Protein AF-A0A2E2FKL4-F1 (afdb_monomer)

Mean predicted aligned error: 9.15 Å

Radius of gyration: 19.02 Å; Cα contacts (8 Å, |Δi|>4): 12; chains: 1; bounding box: 44×42×31 Å

Structure (mmCIF, N/CA/C/O backbone):
data_AF-A0A2E2FKL4-F1
#
_entry.id   AF-A0A2E2FKL4-F1
#
loop_
_atom_site.group_PDB
_atom_site.id
_atom_site.type_symbol
_atom_site.label_atom_id
_atom_site.label_alt_id
_atom_site.label_comp_id
_atom_site.label_asym_id
_atom_site.label_entity_id
_atom_site.label_seq_id
_atom_site.pdbx_PDB_ins_code
_atom_site.Cartn_x
_atom_site.Cartn_y
_atom_site.Cartn_z
_atom_site.occupancy
_atom_site.B_iso_or_equiv
_atom_site.auth_seq_id
_atom_site.auth_comp_id
_atom_site.auth_asym_id
_atom_site.auth_atom_id
_atom_site.pdbx_PDB_model_num
ATOM 1 N N . MET A 1 1 ? -17.607 1.071 -16.103 1.00 37.97 1 MET A N 1
ATOM 2 C CA . MET A 1 1 ? -17.141 1.201 -14.709 1.00 37.97 1 MET A CA 1
ATOM 3 C C . MET A 1 1 ? -16.628 2.625 -14.553 1.00 37.97 1 MET A C 1
ATOM 5 O O . MET A 1 1 ? -15.674 2.975 -15.230 1.00 37.97 1 MET A O 1
ATOM 9 N N . LEU A 1 2 ? -17.349 3.481 -13.827 1.00 34.69 2 LEU A N 1
ATOM 10 C CA . LEU A 1 2 ? -17.002 4.898 -13.650 1.00 34.69 2 LEU A CA 1
ATOM 11 C C . LEU A 1 2 ? -15.999 5.016 -12.495 1.00 34.69 2 LEU A C 1
ATOM 13 O O . LEU A 1 2 ? -16.388 4.861 -11.343 1.00 34.69 2 LEU A O 1
ATOM 17 N N . GLY A 1 3 ? -14.723 5.246 -12.804 1.00 44.88 3 GLY A N 1
ATOM 18 C CA . GLY A 1 3 ? -13.721 5.658 -11.820 1.00 44.88 3 GLY A CA 1
ATOM 19 C C . GLY A 1 3 ? -13.608 7.178 -11.831 1.00 44.88 3 GLY A C 1
ATOM 20 O O . GLY A 1 3 ? -13.164 7.747 -12.825 1.00 44.88 3 GLY A O 1
ATOM 21 N N . PHE A 1 4 ? -14.039 7.840 -10.759 1.00 42.22 4 PHE A N 1
ATOM 22 C CA . PHE A 1 4 ? -13.726 9.251 -10.539 1.00 42.22 4 PHE A CA 1
ATOM 23 C C . PHE A 1 4 ? -12.261 9.355 -10.097 1.00 42.22 4 PHE A C 1
ATOM 25 O O . PHE A 1 4 ? -11.897 8.806 -9.063 1.00 42.22 4 PHE A O 1
ATOM 32 N N . PHE A 1 5 ? -11.437 10.067 -10.867 1.00 50.81 5 PHE A N 1
ATOM 33 C CA . PHE A 1 5 ? -10.097 10.487 -10.455 1.00 50.81 5 PHE A CA 1
ATOM 34 C C . PHE A 1 5 ? -10.133 11.985 -10.158 1.00 50.81 5 PHE A C 1
ATOM 36 O O . PHE A 1 5 ? -10.402 12.789 -11.050 1.00 50.81 5 PHE A O 1
ATOM 43 N N . ILE A 1 6 ? -9.869 12.366 -8.908 1.00 46.31 6 ILE A N 1
ATOM 44 C CA . ILE A 1 6 ? -9.574 13.756 -8.557 1.00 46.31 6 ILE A CA 1
ATOM 45 C C . ILE A 1 6 ? -8.066 13.925 -8.719 1.00 46.31 6 ILE A C 1
ATOM 47 O O . ILE A 1 6 ? -7.291 13.449 -7.896 1.00 46.31 6 ILE A O 1
ATOM 51 N N . ILE A 1 7 ? -7.649 14.581 -9.800 1.00 60.28 7 ILE A N 1
ATOM 52 C CA . ILE A 1 7 ? -6.263 15.021 -9.959 1.00 60.28 7 ILE A CA 1
ATOM 53 C C . ILE A 1 7 ? -6.148 16.373 -9.259 1.00 60.28 7 ILE A C 1
ATOM 55 O O . ILE A 1 7 ? -6.719 17.363 -9.716 1.00 60.28 7 ILE A O 1
ATOM 59 N N . VAL A 1 8 ? -5.414 16.419 -8.147 1.00 62.25 8 VAL A N 1
ATOM 60 C CA . VAL A 1 8 ? -4.980 17.686 -7.552 1.00 62.25 8 VAL A CA 1
ATOM 61 C C . VAL A 1 8 ? -3.801 18.185 -8.381 1.00 62.25 8 VAL A C 1
ATOM 63 O O . VAL A 1 8 ? -2.718 17.604 -8.346 1.00 62.25 8 VAL A O 1
ATOM 66 N N . ALA A 1 9 ? -4.022 19.228 -9.178 1.00 61.50 9 ALA A N 1
ATOM 67 C CA . ALA A 1 9 ? -2.948 19.876 -9.918 1.00 61.50 9 ALA A CA 1
ATOM 68 C C . ALA A 1 9 ? -2.036 20.632 -8.937 1.00 61.50 9 ALA A C 1
ATOM 70 O O . ALA A 1 9 ? -2.509 21.462 -8.163 1.00 61.50 9 ALA A O 1
ATOM 71 N N . ALA A 1 10 ? -0.736 20.336 -8.963 1.00 65.50 10 ALA A N 1
ATOM 72 C CA . ALA A 1 10 ? 0.274 21.130 -8.272 1.00 65.50 10 ALA A CA 1
ATOM 73 C C . ALA A 1 10 ? 0.695 22.311 -9.163 1.00 65.50 10 ALA A C 1
ATOM 75 O O . ALA A 1 10 ? 0.878 22.135 -10.367 1.00 65.50 10 ALA A O 1
ATOM 76 N N . ASP A 1 11 ? 0.865 23.499 -8.576 1.00 71.38 11 ASP A N 1
ATOM 77 C CA . ASP A 1 11 ? 1.039 24.751 -9.330 1.00 71.38 11 ASP A CA 1
ATOM 78 C C . ASP A 1 11 ? 2.368 24.846 -10.100 1.00 71.38 11 ASP A C 1
ATOM 80 O O . ASP A 1 11 ? 2.408 25.402 -11.200 1.00 71.38 11 ASP A O 1
ATOM 84 N N . LYS A 1 12 ? 3.481 24.323 -9.559 1.00 74.12 12 LYS A N 1
ATOM 85 C CA . LYS A 1 12 ? 4.774 24.331 -10.263 1.00 74.12 12 LYS A CA 1
ATOM 86 C C . LYS A 1 12 ? 5.816 23.430 -9.606 1.00 74.12 12 LYS A C 1
ATOM 88 O O . LYS A 1 12 ? 5.919 23.388 -8.384 1.00 74.12 12 LYS A O 1
ATOM 93 N N . LEU A 1 13 ? 6.641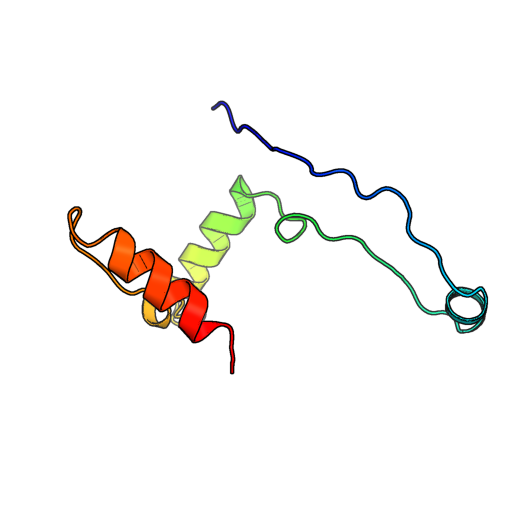 22.781 -10.428 1.00 79.69 13 LEU A N 1
ATOM 94 C CA . LEU A 1 13 ? 7.883 22.139 -9.996 1.00 79.69 13 LEU A CA 1
ATOM 95 C C . LEU A 1 13 ? 9.069 22.984 -10.474 1.00 79.69 13 LEU A C 1
ATOM 97 O O . LEU A 1 13 ? 9.260 23.151 -11.678 1.00 79.69 13 LEU A O 1
ATOM 101 N N . GLU A 1 14 ? 9.863 23.507 -9.541 1.00 83.00 14 GLU A N 1
ATOM 102 C CA . GLU A 1 14 ? 11.123 24.195 -9.840 1.00 83.00 14 GLU A CA 1
ATOM 103 C C . GLU A 1 14 ? 12.297 23.237 -9.629 1.00 83.00 14 GLU A C 1
ATOM 105 O O . GLU A 1 14 ? 12.393 22.567 -8.601 1.00 83.00 14 GLU A O 1
ATOM 110 N N . LEU A 1 15 ? 13.179 23.145 -10.626 1.00 83.75 15 LEU A N 1
ATOM 111 C CA . LEU A 1 15 ? 14.313 22.225 -10.633 1.00 83.75 15 LEU A CA 1
ATOM 112 C C . LEU A 1 15 ? 15.610 22.994 -10.849 1.00 83.75 15 LEU A C 1
ATOM 114 O O . LEU A 1 15 ? 15.709 23.814 -11.762 1.00 83.75 15 LEU A O 1
ATOM 118 N N . ASP A 1 16 ? 16.620 22.685 -10.039 1.00 88.62 16 ASP A N 1
ATOM 119 C CA . ASP A 1 16 ? 17.970 23.207 -10.229 1.00 88.62 16 ASP A CA 1
ATOM 120 C C . ASP A 1 16 ? 18.589 22.598 -11.502 1.00 88.62 16 ASP A C 1
ATOM 122 O O . ASP A 1 16 ? 18.563 21.380 -11.713 1.00 88.62 16 ASP A O 1
ATOM 126 N N . ALA A 1 17 ? 19.181 23.442 -12.35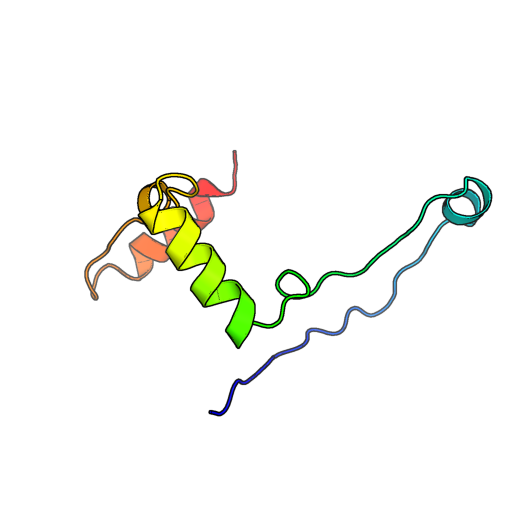1 1.00 83.81 17 ALA A N 1
ATOM 127 C CA . ALA A 1 17 ? 19.846 23.027 -13.584 1.00 83.81 17 ALA A CA 1
ATOM 128 C C . ALA A 1 17 ? 20.972 21.997 -13.352 1.0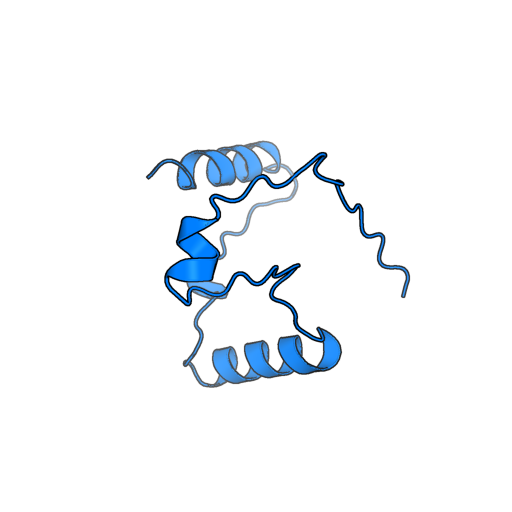0 83.81 17 ALA A C 1
ATOM 130 O O . ALA A 1 17 ? 21.270 21.201 -14.246 1.00 83.81 17 ALA A O 1
ATOM 131 N N . ASN A 1 18 ? 21.561 21.964 -12.154 1.00 87.25 18 ASN A N 1
ATOM 132 C CA . ASN A 1 18 ? 22.561 20.983 -11.740 1.00 87.25 18 ASN A CA 1
ATOM 133 C C . ASN A 1 18 ? 22.011 19.550 -11.705 1.00 87.25 18 ASN A C 1
ATOM 135 O O . ASN A 1 18 ? 22.770 18.599 -11.890 1.00 87.25 18 ASN A O 1
ATOM 139 N N . VAL A 1 19 ? 20.699 19.367 -11.515 1.00 85.12 19 VAL A N 1
ATOM 140 C CA . VAL A 1 19 ? 20.061 18.043 -11.569 1.00 85.12 19 VAL A CA 1
ATOM 141 C C . VAL A 1 19 ? 20.194 17.449 -12.973 1.00 85.12 19 VAL A C 1
ATOM 143 O O . VAL A 1 19 ? 20.594 16.294 -13.121 1.00 85.12 19 VAL A O 1
ATOM 146 N N . ILE A 1 20 ? 19.937 18.262 -13.999 1.00 84.06 20 ILE A N 1
ATOM 147 C CA . ILE A 1 20 ? 20.011 17.845 -15.404 1.00 84.06 20 ILE A CA 1
ATOM 148 C C . ILE A 1 20 ? 21.468 17.734 -15.865 1.00 84.06 20 ILE A C 1
ATOM 150 O O . ILE A 1 20 ? 21.845 16.739 -16.480 1.00 84.06 20 ILE A O 1
ATOM 154 N N . GLN A 1 21 ? 22.314 18.711 -15.519 1.00 87.00 21 GLN A N 1
ATOM 155 C CA . GLN A 1 21 ? 23.743 18.695 -15.866 1.00 87.00 21 GLN A CA 1
ATOM 156 C C . GLN A 1 21 ? 24.497 17.529 -15.213 1.00 87.00 21 GLN A C 1
ATOM 158 O O . GLN A 1 21 ? 25.434 16.993 -15.799 1.00 87.00 21 GLN A O 1
ATOM 163 N N . GLY A 1 22 ? 24.061 17.093 -14.030 1.00 90.06 22 GLY A N 1
ATOM 164 C CA . GLY A 1 22 ? 24.581 15.906 -13.355 1.00 90.06 22 GLY A CA 1
ATOM 165 C C . GLY A 1 22 ? 24.071 14.572 -13.915 1.00 90.06 22 GLY A C 1
ATOM 166 O O . GLY A 1 22 ? 24.369 13.535 -13.324 1.00 90.06 22 GLY A O 1
ATOM 167 N N . GLY A 1 23 ? 23.279 14.571 -14.997 1.00 89.75 23 GLY A N 1
ATOM 168 C CA . GLY A 1 23 ? 22.756 13.359 -15.637 1.00 89.75 23 GLY A CA 1
ATOM 169 C C . GLY A 1 23 ? 21.661 12.631 -14.848 1.00 89.75 23 GLY A C 1
ATOM 170 O O . GLY A 1 23 ? 21.412 11.450 -15.095 1.00 89.75 23 GLY A O 1
ATOM 171 N N . LYS A 1 24 ? 21.011 13.290 -13.878 1.00 88.69 24 LYS A N 1
ATOM 172 C CA . LYS A 1 24 ? 19.915 12.691 -13.098 1.00 88.69 24 LYS A CA 1
ATOM 173 C C . LYS A 1 24 ? 18.606 12.755 -13.889 1.00 88.69 24 LYS A C 1
ATOM 175 O O . LYS A 1 24 ? 18.354 13.712 -14.614 1.00 88.69 24 LYS A O 1
ATOM 180 N N . SER A 1 25 ? 17.760 11.740 -13.722 1.00 86.38 25 SER A N 1
ATOM 181 C CA . SER A 1 25 ? 16.428 11.665 -14.339 1.00 86.38 25 SER A CA 1
ATOM 182 C C . SER A 1 25 ? 15.331 11.875 -13.298 1.00 86.38 25 SER A C 1
ATOM 184 O O . SER A 1 25 ? 15.478 11.459 -12.150 1.00 86.38 25 SER A O 1
ATOM 186 N N . ILE A 1 26 ? 14.229 12.497 -13.715 1.00 86.12 26 ILE A N 1
ATOM 187 C CA . ILE A 1 26 ? 13.020 12.688 -12.908 1.00 86.12 26 ILE A CA 1
ATOM 188 C C . ILE A 1 26 ? 11.873 12.000 -13.639 1.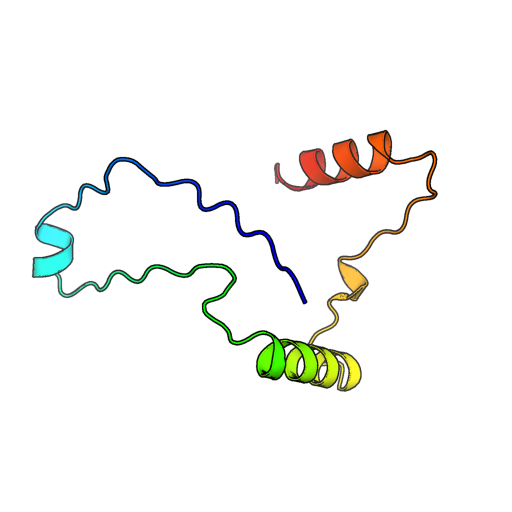00 86.12 26 ILE A C 1
ATOM 190 O O . ILE A 1 26 ? 11.678 12.231 -14.830 1.00 86.12 26 ILE A O 1
ATOM 194 N N . SER A 1 27 ? 11.122 11.170 -12.921 1.00 86.44 27 SER A N 1
ATOM 195 C CA . SER A 1 27 ? 9.900 10.544 -13.416 1.00 86.44 27 SER A CA 1
ATOM 196 C C . SER A 1 27 ? 8.774 10.815 -12.436 1.00 86.44 27 SER A C 1
ATOM 198 O O . SER A 1 27 ? 8.973 10.736 -11.224 1.00 86.44 27 SER A O 1
ATOM 200 N N . PHE A 1 28 ? 7.592 11.103 -12.965 1.00 84.19 28 PHE A N 1
ATOM 201 C CA . PHE A 1 28 ? 6.371 11.150 -12.175 1.00 84.19 28 PHE A CA 1
ATOM 202 C C . PHE A 1 28 ? 5.733 9.767 -12.182 1.00 84.19 28 PHE A C 1
ATOM 204 O O . PHE A 1 28 ? 5.758 9.081 -13.200 1.00 84.19 28 PHE A O 1
ATOM 211 N N . VAL A 1 29 ? 5.173 9.362 -11.048 1.00 83.00 29 VAL A N 1
ATOM 212 C CA . VAL A 1 29 ? 4.450 8.098 -10.908 1.00 83.00 29 VAL A CA 1
ATOM 213 C C . VAL A 1 29 ? 3.124 8.428 -10.247 1.00 83.00 29 VAL A C 1
ATOM 215 O O . VAL A 1 29 ? 3.105 8.950 -9.135 1.00 83.00 29 VAL A O 1
ATOM 218 N N . ASN A 1 30 ? 2.025 8.136 -10.934 1.00 83.06 30 ASN A N 1
ATOM 219 C CA . ASN A 1 30 ? 0.684 8.244 -10.374 1.00 83.06 30 ASN A CA 1
ATOM 220 C C . ASN A 1 30 ? 0.133 6.836 -10.139 1.00 83.06 30 ASN A C 1
ATOM 222 O O . ASN A 1 30 ? 0.165 6.030 -11.064 1.00 83.06 30 ASN A O 1
ATOM 226 N N . GLU A 1 31 ? -0.338 6.531 -8.928 1.00 83.25 31 GLU A N 1
ATOM 227 C CA . GLU A 1 31 ? -0.905 5.215 -8.567 1.00 83.25 31 GLU A CA 1
ATOM 228 C C . GLU A 1 31 ? -0.044 4.015 -9.028 1.00 83.25 31 GLU A C 1
ATOM 230 O O . GLU A 1 31 ? -0.527 3.001 -9.537 1.00 83.25 31 GLU A O 1
ATOM 235 N N . GLY A 1 32 ? 1.280 4.147 -8.900 1.00 81.94 32 GLY A N 1
ATOM 236 C CA . GLY A 1 32 ? 2.237 3.118 -9.313 1.00 81.94 32 GLY A CA 1
ATOM 237 C C . GLY A 1 32 ? 2.469 2.991 -10.824 1.00 81.94 32 GLY A C 1
ATOM 238 O O . GLY A 1 32 ? 3.127 2.034 -11.222 1.00 81.94 32 GLY A O 1
ATOM 239 N N . ASP A 1 33 ? 1.950 3.916 -11.644 1.00 83.94 33 ASP A N 1
ATOM 240 C CA . ASP A 1 33 ? 2.085 3.961 -13.114 1.00 83.94 33 ASP A CA 1
ATOM 241 C C . ASP A 1 33 ? 1.794 2.600 -13.771 1.00 83.94 33 ASP A C 1
ATOM 243 O O . ASP A 1 33 ? 2.518 2.088 -14.625 1.00 83.94 33 ASP A O 1
ATOM 247 N N . SER A 1 34 ? 0.739 1.951 -13.277 1.00 86.25 34 SER A N 1
ATOM 248 C CA . SER A 1 34 ? 0.392 0.581 -13.637 1.00 86.25 34 SER A CA 1
ATOM 249 C C . SER A 1 34 ? -0.964 0.512 -14.329 1.00 86.25 34 SER A C 1
ATOM 251 O O . SER A 1 34 ? -1.841 1.343 -14.110 1.00 86.25 34 SER A O 1
ATOM 253 N N . THR A 1 35 ? -1.157 -0.511 -15.166 1.00 90.00 35 THR A N 1
ATOM 254 C CA . THR A 1 35 ? -2.479 -0.864 -15.702 1.00 90.00 35 THR A CA 1
ATOM 255 C C . THR A 1 35 ? -3.185 -1.792 -14.706 1.00 90.00 35 THR A C 1
ATOM 257 O O . THR A 1 35 ? -2.771 -2.954 -14.598 1.00 90.00 35 THR A O 1
ATOM 260 N N . PRO A 1 36 ? -4.241 -1.346 -13.992 1.00 88.38 36 PRO A N 1
ATOM 261 C CA . PRO A 1 36 ? -4.829 -2.115 -12.891 1.00 88.38 36 PRO A CA 1
ATOM 262 C C . PRO A 1 36 ? -5.323 -3.505 -13.304 1.00 88.38 36 PRO A C 1
ATOM 264 O O . PRO A 1 36 ? -5.080 -4.473 -12.584 1.00 88.38 36 PRO A O 1
ATOM 267 N N . ASP A 1 37 ? -5.913 -3.621 -14.497 1.00 92.00 37 ASP A N 1
ATOM 268 C CA . ASP A 1 37 ? -6.441 -4.881 -15.042 1.00 92.00 37 ASP A CA 1
ATOM 269 C C . ASP A 1 37 ? -5.375 -5.977 -15.168 1.00 92.00 37 ASP A C 1
ATOM 271 O O . ASP A 1 37 ? -5.675 -7.158 -15.020 1.00 92.00 37 ASP A O 1
ATOM 275 N N . ASN A 1 38 ? -4.115 -5.594 -15.385 1.00 90.69 38 ASN A N 1
ATOM 276 C CA . ASN A 1 38 ? -2.996 -6.532 -15.465 1.00 90.69 38 ASN A CA 1
ATOM 277 C C . ASN A 1 38 ? -2.276 -6.667 -14.117 1.00 90.69 38 ASN A C 1
ATOM 279 O O . ASN A 1 38 ? -1.790 -7.743 -13.757 1.00 90.69 38 ASN A O 1
ATOM 283 N N . TYR A 1 39 ? -2.188 -5.568 -13.366 1.00 92.31 39 TYR A N 1
ATOM 284 C CA . TYR A 1 39 ? -1.351 -5.489 -12.177 1.00 92.31 39 TYR A CA 1
ATOM 285 C C . TYR A 1 39 ? -2.015 -6.102 -10.939 1.00 92.31 39 TYR A C 1
ATOM 287 O O . TYR A 1 39 ? -1.360 -6.839 -10.201 1.00 92.31 39 TYR A O 1
ATOM 295 N N . ILE A 1 40 ? -3.322 -5.898 -10.742 1.00 95.38 40 ILE A N 1
ATOM 296 C CA . ILE A 1 40 ? -4.066 -6.479 -9.613 1.00 95.38 40 ILE A CA 1
ATOM 297 C C . ILE A 1 40 ? -4.029 -8.018 -9.656 1.00 95.38 40 ILE A C 1
ATOM 299 O O . ILE A 1 40 ? -3.646 -8.620 -8.646 1.0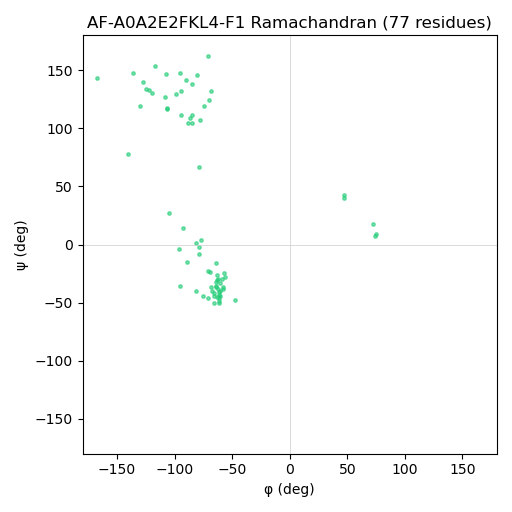0 95.38 40 ILE A O 1
ATOM 303 N N . PRO A 1 41 ? -4.320 -8.697 -10.791 1.00 96.62 41 PRO A N 1
ATOM 304 C CA . PRO A 1 41 ? -4.196 -10.155 -10.864 1.00 96.62 41 PRO A CA 1
ATOM 305 C C . PRO A 1 41 ? -2.788 -10.662 -10.535 1.00 96.62 41 PRO A C 1
ATOM 307 O O . PRO A 1 41 ? -2.639 -11.695 -9.877 1.00 96.62 41 PRO A O 1
ATOM 310 N N . ARG A 1 42 ? -1.746 -9.922 -10.935 1.00 96.06 42 ARG A N 1
ATOM 311 C CA . ARG A 1 42 ? -0.354 -10.258 -10.614 1.00 96.06 42 ARG A CA 1
ATOM 312 C C . ARG A 1 42 ? -0.072 -10.156 -9.114 1.00 96.06 42 ARG A C 1
ATOM 314 O O . ARG A 1 42 ? 0.547 -11.065 -8.565 1.00 96.06 42 ARG A O 1
ATOM 321 N N . LEU A 1 43 ? -0.537 -9.102 -8.440 1.00 96.44 43 LEU A N 1
ATOM 322 C CA . LEU A 1 43 ? -0.390 -8.958 -6.985 1.00 96.44 43 LEU A CA 1
ATOM 323 C C . LEU A 1 43 ? -1.108 -10.085 -6.230 1.00 96.44 43 LEU A C 1
ATOM 325 O O . LEU A 1 43 ? -0.540 -10.661 -5.303 1.00 96.44 43 LEU A O 1
ATOM 329 N N . ILE A 1 44 ? -2.308 -10.471 -6.679 1.00 97.19 44 ILE A N 1
ATOM 330 C CA . ILE A 1 44 ? -3.044 -11.617 -6.123 1.00 97.19 44 ILE A CA 1
ATOM 331 C C . ILE A 1 44 ? -2.245 -12.915 -6.299 1.00 97.19 44 ILE A C 1
ATOM 333 O O . ILE A 1 44 ? -2.175 -13.724 -5.373 1.00 97.19 44 ILE A O 1
ATOM 337 N N . HIS A 1 45 ? -1.635 -13.132 -7.468 1.00 97.94 45 HIS A N 1
ATOM 338 C CA . HIS A 1 45 ? -0.800 -14.310 -7.705 1.00 97.94 45 HIS A CA 1
ATOM 339 C C . HIS A 1 45 ? 0.405 -14.356 -6.755 1.00 97.94 45 HIS A C 1
ATOM 341 O O . HIS A 1 45 ? 0.654 -15.389 -6.139 1.00 97.94 45 HIS A O 1
ATOM 347 N N . LEU A 1 46 ? 1.110 -13.233 -6.582 1.00 98.00 46 LEU A N 1
ATOM 348 C CA . LEU A 1 46 ? 2.247 -13.136 -5.662 1.00 98.00 46 LEU A CA 1
ATOM 349 C C . LEU A 1 46 ? 1.839 -13.384 -4.205 1.00 98.00 46 LEU A C 1
ATOM 351 O O . LEU A 1 46 ? 2.566 -14.060 -3.479 1.00 98.00 46 LEU A O 1
ATOM 355 N N . TYR A 1 47 ? 0.668 -12.894 -3.790 1.00 98.06 47 TYR A N 1
ATOM 356 C CA . TYR A 1 47 ? 0.115 -13.185 -2.468 1.00 98.06 47 TYR A CA 1
ATOM 357 C C . TYR A 1 47 ? -0.142 -14.684 -2.282 1.00 98.06 47 TYR A C 1
ATOM 359 O O . TYR A 1 47 ? 0.355 -15.284 -1.332 1.00 98.06 47 TYR A O 1
ATOM 367 N N . LYS A 1 48 ? -0.838 -15.318 -3.235 1.00 97.38 48 LYS A N 1
ATOM 368 C CA . LYS A 1 48 ? -1.128 -16.763 -3.198 1.00 97.38 48 LYS A CA 1
ATOM 369 C C . LYS A 1 48 ? 0.133 -17.630 -3.241 1.00 97.38 48 LYS A C 1
ATOM 371 O O . LYS A 1 48 ? 0.131 -18.721 -2.683 1.00 97.38 48 LYS A O 1
ATOM 376 N N . ALA A 1 49 ? 1.203 -17.148 -3.873 1.00 98.06 49 ALA A N 1
ATOM 377 C CA . ALA A 1 49 ? 2.512 -17.797 -3.888 1.00 98.06 49 ALA A CA 1
ATOM 378 C C . ALA A 1 49 ? 3.324 -17.581 -2.592 1.00 98.06 49 ALA A C 1
ATOM 380 O O . ALA A 1 49 ? 4.444 -18.073 -2.486 1.00 98.06 49 ALA A O 1
ATOM 381 N N . GLY A 1 50 ? 2.802 -16.821 -1.622 1.00 97.19 50 GLY A N 1
ATOM 382 C CA . GLY A 1 50 ? 3.499 -16.481 -0.378 1.00 97.19 50 GLY A CA 1
ATOM 383 C C . GLY A 1 50 ? 4.616 -15.443 -0.539 1.00 97.19 50 GLY A C 1
ATOM 384 O O . GLY A 1 50 ? 5.348 -15.183 0.411 1.00 97.19 50 GLY A O 1
ATOM 385 N N . LEU A 1 51 ? 4.751 -14.836 -1.722 1.00 97.88 51 LEU A N 1
ATOM 386 C CA . LEU A 1 51 ? 5.810 -13.876 -2.052 1.00 97.88 51 LEU A CA 1
ATOM 387 C C . LEU A 1 51 ? 5.431 -12.427 -1.725 1.00 97.88 51 LEU A C 1
ATOM 389 O O . LEU A 1 51 ? 6.299 -11.558 -1.693 1.00 97.88 51 LEU A O 1
ATOM 393 N N . PHE A 1 52 ? 4.147 -12.154 -1.488 1.00 97.25 52 PHE A N 1
ATOM 3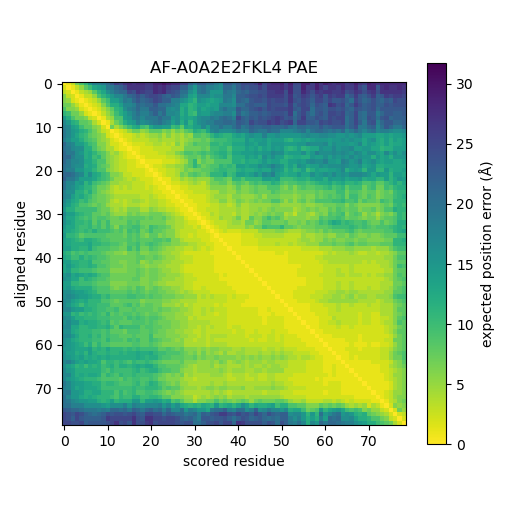94 C CA . PHE A 1 52 ? 3.658 -10.816 -1.163 1.00 97.25 52 PHE A CA 1
ATOM 395 C C . PHE A 1 52 ? 2.568 -10.853 -0.077 1.00 97.25 52 PHE A C 1
ATOM 397 O O . PHE A 1 52 ? 1.385 -10.753 -0.398 1.00 97.25 52 PHE A O 1
ATOM 404 N N . PRO A 1 53 ? 2.937 -11.022 1.209 1.00 96.19 53 PRO A N 1
ATOM 405 C CA . PRO A 1 53 ? 1.993 -11.157 2.323 1.00 96.19 53 PRO A CA 1
ATOM 406 C C . PRO A 1 53 ? 1.428 -9.794 2.767 1.00 96.19 53 PRO A C 1
ATOM 408 O O . PRO A 1 53 ? 1.747 -9.295 3.847 1.00 96.19 53 PRO A O 1
ATOM 411 N N . PHE A 1 54 ? 0.636 -9.153 1.901 1.00 94.88 54 PHE A N 1
ATOM 412 C CA . PHE A 1 54 ? 0.055 -7.830 2.173 1.00 94.88 54 PHE A CA 1
ATOM 413 C C . PHE A 1 54 ? -1.011 -7.854 3.278 1.00 94.88 54 PHE A C 1
ATOM 415 O O . PHE A 1 54 ? -1.242 -6.844 3.934 1.00 94.88 54 PHE A O 1
ATOM 422 N N . ASP A 1 55 ? -1.635 -9.006 3.508 1.00 96.00 55 ASP A N 1
ATOM 423 C CA . ASP A 1 55 ? -2.618 -9.256 4.564 1.00 96.00 55 ASP A CA 1
ATOM 424 C C . ASP A 1 55 ? -2.082 -8.946 5.968 1.00 96.00 55 ASP A C 1
ATOM 426 O O . ASP A 1 55 ? -2.837 -8.516 6.833 1.00 96.00 55 ASP A O 1
ATOM 430 N N . LYS A 1 56 ? -0.765 -9.052 6.180 1.00 94.50 56 LYS A N 1
ATOM 431 C CA . LYS A 1 56 ? -0.096 -8.646 7.431 1.00 94.50 56 LYS A CA 1
ATOM 432 C C . LYS A 1 56 ? -0.190 -7.148 7.730 1.00 94.50 56 LYS A C 1
ATOM 434 O O . LYS A 1 56 ? 0.114 -6.731 8.844 1.00 94.50 56 LYS A O 1
ATOM 439 N N . LEU A 1 57 ? -0.552 -6.342 6.735 1.00 93.38 57 LEU A N 1
ATOM 440 C CA . LEU A 1 57 ? -0.745 -4.900 6.863 1.00 93.38 57 LEU A CA 1
ATOM 441 C C . LEU A 1 57 ? -2.218 -4.527 7.086 1.00 93.38 57 LEU A C 1
ATOM 443 O O . LEU A 1 57 ? -2.518 -3.350 7.267 1.00 93.38 57 LEU A O 1
ATOM 447 N N . VAL A 1 58 ? -3.131 -5.503 7.053 1.00 94.25 58 VAL A N 1
ATOM 448 C CA . VAL A 1 58 ? -4.575 -5.279 7.143 1.00 94.25 58 VAL A CA 1
ATOM 449 C C . VAL A 1 58 ? -5.039 -5.434 8.589 1.00 94.25 58 VAL A C 1
ATOM 451 O O . VAL A 1 58 ? -4.737 -6.424 9.253 1.00 94.25 58 VAL A O 1
ATOM 454 N N . LYS A 1 59 ? -5.825 -4.466 9.060 1.00 94.56 59 LYS A N 1
ATOM 455 C CA . LYS A 1 59 ? -6.598 -4.554 10.300 1.00 94.56 59 LYS A CA 1
ATOM 456 C C . LYS A 1 59 ? -8.072 -4.336 9.966 1.00 94.56 59 LYS A C 1
ATOM 458 O O . LYS A 1 59 ? -8.397 -3.424 9.210 1.00 94.56 59 LYS A O 1
ATOM 463 N N . TYR A 1 60 ? -8.930 -5.197 10.504 1.00 96.06 60 TYR A N 1
ATOM 464 C CA . TYR A 1 60 ? -10.378 -5.112 10.338 1.00 96.06 60 TYR A CA 1
ATOM 465 C C . TYR A 1 60 ? -10.998 -4.366 11.517 1.00 96.06 60 TYR A C 1
ATOM 467 O O . TYR A 1 60 ? -10.496 -4.459 12.637 1.00 96.06 60 TYR A O 1
ATOM 475 N N . TYR A 1 61 ? -12.078 -3.652 11.226 1.00 95.81 61 TYR A N 1
ATOM 476 C CA . TYR A 1 61 ? -12.886 -2.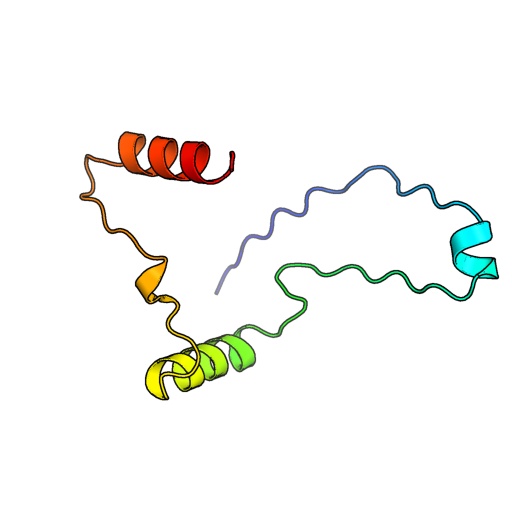893 12.171 1.00 95.81 61 TYR A CA 1
ATOM 477 C C . TYR A 1 61 ? -14.355 -3.150 11.846 1.00 95.81 61 TYR A C 1
ATOM 479 O O . TYR A 1 61 ? -14.701 -3.341 10.673 1.00 95.81 61 TYR A O 1
ATOM 487 N N . GLU A 1 62 ? -15.203 -3.144 12.865 1.00 97.62 62 GLU A N 1
ATOM 488 C CA . GLU A 1 62 ? -16.651 -3.146 12.693 1.00 97.62 62 GLU A CA 1
ATOM 489 C C . GLU A 1 62 ? -17.135 -1.789 12.159 1.00 97.62 62 GLU A C 1
ATOM 491 O O . GLU A 1 62 ? -16.432 -0.774 12.191 1.00 97.62 62 GLU A O 1
ATOM 496 N N . PHE A 1 63 ? -18.351 -1.762 11.611 1.00 95.75 63 PHE A N 1
ATOM 497 C CA . PHE A 1 63 ? -18.877 -0.574 10.931 1.00 95.75 63 PHE A CA 1
ATOM 498 C C . PHE A 1 63 ? -18.984 0.662 11.845 1.00 95.75 63 PHE A C 1
ATOM 500 O O . PHE A 1 63 ? -18.801 1.790 11.386 1.00 95.75 63 PHE A O 1
ATOM 507 N N . ASP A 1 64 ? -19.268 0.464 13.131 1.00 96.94 64 ASP A N 1
ATOM 508 C CA . ASP A 1 64 ? -19.379 1.521 14.141 1.00 96.94 64 ASP A CA 1
ATOM 509 C C . ASP A 1 64 ? -18.019 2.030 14.660 1.00 96.94 64 ASP A C 1
ATOM 511 O O . ASP A 1 64 ? -17.961 3.075 15.309 1.00 96.94 64 ASP A O 1
ATOM 515 N N . GLU A 1 65 ? -16.912 1.377 14.300 1.00 96.88 65 GLU A N 1
ATOM 516 C CA . GLU A 1 65 ? -15.549 1.729 14.718 1.00 96.88 65 GLU A CA 1
ATOM 517 C C . GLU A 1 65 ? -14.823 2.670 13.730 1.00 96.88 65 GLU A C 1
ATOM 519 O O . GLU A 1 65 ? -13.610 2.864 13.827 1.00 96.88 65 GLU A O 1
ATOM 524 N N . PHE A 1 66 ? -15.538 3.300 12.786 1.00 94.94 66 PHE A N 1
ATOM 525 C CA . PHE A 1 66 ? -14.960 4.162 11.737 1.00 94.94 66 PHE A CA 1
ATOM 526 C C . PHE A 1 66 ? -13.951 5.196 12.266 1.00 94.94 66 PHE A C 1
ATOM 528 O O . PHE A 1 66 ? -12.848 5.321 11.734 1.00 94.94 66 PHE A O 1
ATOM 535 N N . ASN A 1 67 ? -14.301 5.917 13.336 1.00 95.81 67 ASN A N 1
ATOM 536 C CA . ASN A 1 67 ? -13.420 6.940 13.907 1.00 95.81 67 ASN A CA 1
ATOM 537 C C . ASN A 1 67 ? -12.123 6.336 14.467 1.00 95.81 67 ASN A C 1
ATOM 539 O O . ASN A 1 67 ? -11.061 6.938 14.319 1.00 95.81 67 ASN A O 1
ATOM 543 N N . GLN A 1 68 ? -12.194 5.136 15.055 1.00 94.94 68 GLN A N 1
ATOM 544 C CA . GLN A 1 68 ? -11.011 4.431 15.549 1.00 94.94 68 GLN A CA 1
ATOM 545 C C . GLN A 1 68 ? -10.110 3.995 14.390 1.00 94.94 68 GLN A C 1
ATOM 547 O O . GLN A 1 68 ? -8.892 4.129 14.475 1.00 94.94 68 GLN A O 1
ATOM 552 N N . ALA A 1 69 ? -10.696 3.520 13.285 1.00 94.56 69 ALA A N 1
ATOM 553 C CA . ALA A 1 69 ? -9.941 3.139 12.094 1.00 94.56 69 ALA A CA 1
ATOM 554 C C . ALA A 1 69 ? -9.159 4.324 11.493 1.00 94.56 69 ALA A C 1
ATOM 556 O O . ALA A 1 69 ? -8.008 4.154 11.085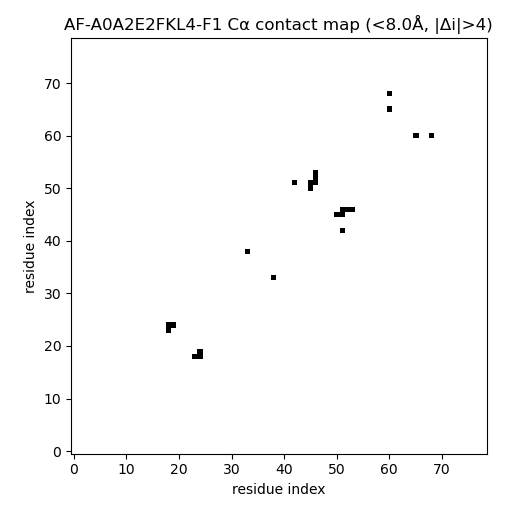 1.00 94.56 69 ALA A O 1
ATOM 557 N N . VAL A 1 70 ? -9.758 5.523 11.474 1.00 93.69 70 VAL A N 1
ATOM 558 C CA . VAL A 1 70 ? -9.093 6.759 11.025 1.00 93.69 70 VAL A CA 1
ATOM 559 C C . VAL A 1 70 ? -7.946 7.137 11.964 1.00 93.69 70 VAL A C 1
ATOM 561 O O . VAL A 1 70 ? -6.823 7.339 11.504 1.00 93.69 70 VAL A O 1
ATOM 564 N N . GLU A 1 71 ? -8.197 7.172 13.273 1.00 94.88 71 GLU A N 1
ATOM 565 C CA . GLU A 1 71 ? -7.186 7.544 14.268 1.00 94.88 71 GLU A CA 1
ATOM 566 C C . GLU A 1 71 ? -5.975 6.594 14.247 1.00 94.88 71 GLU A C 1
ATOM 568 O O . GLU A 1 71 ? -4.822 7.037 14.254 1.00 94.88 71 GLU A O 1
ATOM 573 N N . ASP A 1 72 ? -6.225 5.285 14.169 1.00 93.62 72 ASP A N 1
ATOM 574 C CA . ASP A 1 72 ? -5.174 4.271 14.079 1.00 93.62 72 ASP A CA 1
ATOM 575 C C . ASP A 1 72 ? -4.360 4.418 12.781 1.00 93.62 72 ASP A C 1
ATOM 577 O O . ASP A 1 72 ? -3.139 4.227 12.795 1.00 93.62 72 ASP A O 1
ATOM 581 N N . SER A 1 73 ? -5.002 4.796 11.666 1.00 90.06 73 SER A N 1
ATOM 582 C CA . SER A 1 73 ? -4.326 5.052 10.387 1.00 90.06 73 SER A CA 1
ATOM 583 C C . SER A 1 73 ? -3.395 6.267 10.458 1.00 90.06 73 SER A C 1
ATOM 585 O O . SER A 1 73 ? -2.279 6.216 9.941 1.00 90.06 73 SER A O 1
ATOM 587 N N . GLU A 1 74 ? -3.819 7.353 11.106 1.00 90.00 74 GLU A N 1
ATOM 588 C CA . GLU A 1 74 ? -3.013 8.573 11.244 1.00 90.00 74 GLU A CA 1
ATOM 589 C C . GLU A 1 74 ? -1.829 8.372 12.193 1.00 90.00 74 GLU A C 1
ATOM 591 O O . GLU A 1 74 ? -0.692 8.725 11.870 1.00 90.00 74 GLU A O 1
ATOM 596 N N . LYS A 1 75 ? -2.065 7.749 13.354 1.00 85.56 75 LYS A N 1
ATOM 597 C CA . LYS A 1 75 ? -1.022 7.529 14.367 1.00 85.56 75 LYS A CA 1
ATOM 598 C C . LYS A 1 75 ? 0.099 6.618 13.874 1.00 85.56 75 LYS A C 1
ATOM 600 O O . LYS A 1 75 ? 1.250 6.793 14.277 1.00 85.56 75 LYS A O 1
ATOM 605 N N . ARG A 1 76 ? -0.204 5.653 12.999 1.00 66.50 76 ARG A N 1
ATOM 606 C CA . ARG A 1 76 ? 0.801 4.712 12.481 1.00 66.50 76 ARG A CA 1
ATOM 607 C C . ARG A 1 76 ? 1.798 5.357 11.512 1.00 66.50 76 ARG A C 1
ATOM 609 O O . ARG A 1 76 ? 2.909 4.850 11.405 1.00 66.50 76 ARG A O 1
ATOM 616 N N . ASN A 1 77 ? 1.445 6.471 10.869 1.00 58.88 77 ASN A N 1
ATOM 617 C CA . ASN A 1 77 ? 2.304 7.175 9.906 1.00 58.88 77 ASN A CA 1
ATOM 618 C C . ASN A 1 77 ? 3.356 8.106 10.547 1.00 58.88 77 ASN A C 1
ATOM 620 O O . ASN A 1 77 ? 4.118 8.735 9.819 1.00 58.88 77 ASN A O 1
ATOM 624 N N . ASN A 1 78 ? 3.420 8.184 11.883 1.00 44.66 78 ASN A N 1
ATOM 625 C CA . ASN A 1 78 ? 4.306 9.100 12.618 1.00 44.66 78 ASN A CA 1
ATOM 626 C C . ASN A 1 78 ? 5.534 8.415 13.267 1.00 44.66 78 ASN A C 1
ATOM 628 O O . ASN A 1 78 ? 6.037 8.907 14.278 1.00 44.66 78 ASN A O 1
ATOM 632 N N . HIS A 1 79 ? 6.002 7.289 12.716 1.00 42.56 79 HIS A N 1
ATOM 633 C CA . HIS A 1 79 ? 7.277 6.640 13.078 1.00 42.56 79 HIS A CA 1
ATOM 634 C C . HIS A 1 79 ? 8.253 6.719 11.905 1.00 42.56 79 HIS A C 1
ATOM 636 O O . HIS A 1 79 ? 9.471 6.817 12.171 1.00 42.56 79 HIS A O 1
#

Secondary structure (DSSP, 8-state):
----------S-----HHHHHTT------SGGG--HHHHHHHHHHHHHTTS--GGGG-----GGGHHHHHHHHHHHTT-

Sequence (79 aa):
MLGFFIIVAADKLELDANVIQGGKSISFVNEGDSTPDNYIPRLIHLYKAGLFPFDKLVKYYEFDEFNQAVEDSEKRNNH

pLDDT: mean 83.89, std 16.69, range [34.69, 98.06]

Foldseek 3Di:
DDDDDDDDDDPDDDDDVVCVVVVHDDDDADPNVDDCVPVVVVLVVCCVVVNHVCVVVDDDDDPVCVVVVVVVVVVVVPD

Solvent-accessible surface area (backbone atoms only — not comparable to full-atom values): 5530 Å² total; per-residue (Å²): 135,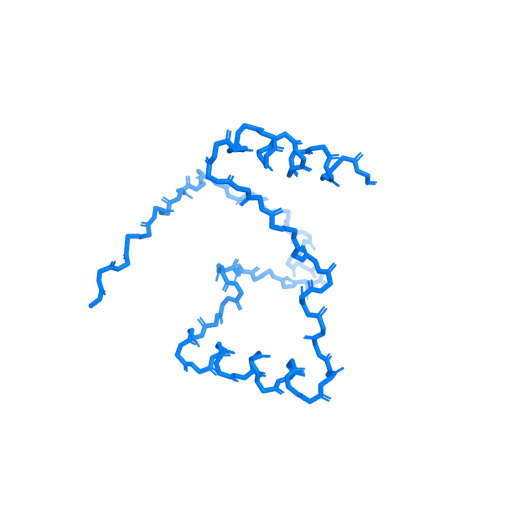92,78,88,80,87,78,81,80,76,95,77,87,89,77,64,68,62,47,57,74,68,71,56,85,88,82,89,70,64,90,79,70,61,60,61,89,63,47,51,61,49,52,53,50,34,31,76,70,68,76,40,71,62,69,83,76,63,83,89,75,60,86,88,41,53,69,58,56,51,52,55,57,57,63,66,74,75,120